Protein AF-A0A9J6G3N6-F1 (afdb_monomer)

Structure (mmCIF, N/CA/C/O backbone):
data_AF-A0A9J6G3N6-F1
#
_entry.id   AF-A0A9J6G3N6-F1
#
loop_
_atom_site.group_PDB
_atom_site.id
_atom_site.type_symbol
_atom_site.label_atom_id
_atom_site.label_alt_id
_atom_site.label_comp_id
_atom_site.label_asym_id
_atom_site.label_entity_id
_atom_site.label_seq_id
_atom_site.pdbx_PDB_ins_code
_atom_site.Cartn_x
_atom_site.Cartn_y
_atom_site.Cartn_z
_atom_site.occupancy
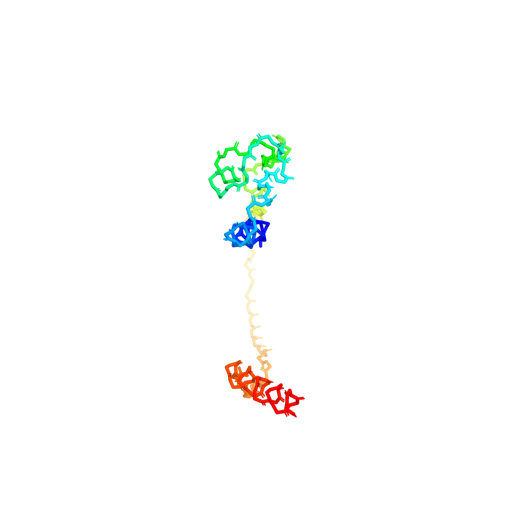_atom_site.B_iso_or_equiv
_atom_site.auth_seq_id
_atom_site.auth_comp_id
_atom_site.auth_asym_id
_atom_site.auth_atom_id
_atom_site.pdbx_PDB_model_num
ATOM 1 N N . MET A 1 1 ? 4.467 -5.780 12.190 1.00 58.69 1 MET A N 1
ATOM 2 C CA . MET A 1 1 ? 3.114 -5.232 11.913 1.00 58.69 1 MET A CA 1
ATOM 3 C C . MET A 1 1 ? 2.686 -5.534 10.470 1.00 58.69 1 MET A C 1
ATOM 5 O O . MET A 1 1 ? 3.556 -5.657 9.616 1.00 58.69 1 MET A O 1
ATOM 9 N N . LEU A 1 2 ? 1.381 -5.619 10.158 1.00 69.12 2 LEU A N 1
ATOM 10 C CA . LEU A 1 2 ? 0.879 -5.825 8.777 1.00 69.12 2 LEU A CA 1
ATOM 11 C C . LEU A 1 2 ? 1.327 -4.715 7.806 1.00 69.12 2 LEU A C 1
ATOM 13 O O . LEU A 1 2 ? 1.634 -4.996 6.647 1.00 69.12 2 LEU A O 1
ATOM 17 N N . PHE A 1 3 ? 1.427 -3.471 8.290 1.00 68.88 3 PHE A N 1
ATOM 18 C CA . PHE A 1 3 ? 1.867 -2.337 7.472 1.00 68.88 3 PHE A CA 1
ATOM 19 C C . PHE A 1 3 ? 3.330 -2.478 7.013 1.00 68.88 3 PHE A C 1
ATOM 21 O O . PHE A 1 3 ? 3.641 -2.195 5.861 1.00 68.88 3 PHE A O 1
ATOM 28 N N . GLU A 1 4 ? 4.226 -2.965 7.879 1.00 73.75 4 GLU A N 1
ATOM 29 C CA . GLU A 1 4 ? 5.655 -3.126 7.565 1.00 73.75 4 GLU A CA 1
ATOM 30 C C . GLU A 1 4 ? 5.870 -4.207 6.510 1.00 73.75 4 GLU A C 1
ATOM 32 O O . GLU A 1 4 ? 6.647 -4.017 5.573 1.00 73.75 4 GLU A O 1
ATOM 37 N N . ALA A 1 5 ? 5.147 -5.324 6.642 1.00 78.56 5 ALA A N 1
ATOM 38 C CA . ALA A 1 5 ? 5.188 -6.414 5.677 1.00 78.56 5 ALA A CA 1
ATOM 39 C C . ALA A 1 5 ? 4.703 -5.938 4.298 1.00 78.56 5 ALA A C 1
ATOM 41 O O . ALA A 1 5 ? 5.378 -6.170 3.296 1.00 78.56 5 ALA A O 1
ATOM 42 N N . ARG A 1 6 ? 3.588 -5.195 4.248 1.00 75.56 6 ARG A N 1
ATOM 43 C CA . ARG A 1 6 ? 3.043 -4.641 2.998 1.00 75.56 6 ARG A CA 1
ATOM 44 C C . ARG A 1 6 ? 3.952 -3.588 2.371 1.00 75.56 6 ARG A C 1
ATOM 46 O O . ARG A 1 6 ? 4.264 -3.686 1.189 1.00 75.56 6 ARG A O 1
ATOM 53 N N . ALA A 1 7 ? 4.475 -2.650 3.157 1.00 79.25 7 ALA A N 1
ATOM 54 C CA . ALA A 1 7 ? 5.431 -1.655 2.671 1.00 79.25 7 ALA A CA 1
ATOM 55 C C . ALA A 1 7 ? 6.749 -2.292 2.187 1.00 79.25 7 ALA A C 1
ATOM 57 O O . ALA A 1 7 ? 7.409 -1.774 1.283 1.00 79.25 7 ALA A O 1
ATOM 58 N N . GLY A 1 8 ? 7.163 -3.413 2.784 1.00 83.06 8 GLY A N 1
ATOM 59 C CA . GLY A 1 8 ? 8.290 -4.216 2.311 1.00 83.06 8 GLY A CA 1
ATOM 60 C C . GLY A 1 8 ? 8.027 -4.845 0.940 1.00 83.06 8 GLY A C 1
ATOM 61 O O . GLY A 1 8 ? 8.846 -4.694 0.033 1.00 83.06 8 GLY A O 1
ATOM 62 N N . VAL A 1 9 ? 6.871 -5.494 0.771 1.00 84.06 9 VAL A N 1
ATOM 63 C CA . VAL A 1 9 ? 6.450 -6.110 -0.502 1.00 84.06 9 VAL A CA 1
ATOM 64 C C . VAL A 1 9 ? 6.315 -5.065 -1.607 1.00 84.06 9 VAL A C 1
ATOM 66 O O . VAL A 1 9 ? 6.840 -5.271 -2.702 1.00 84.06 9 VAL A O 1
ATOM 69 N N . LEU A 1 10 ? 5.696 -3.921 -1.306 1.00 83.25 10 LEU A N 1
ATOM 70 C CA . LEU A 1 10 ? 5.549 -2.808 -2.239 1.00 83.25 10 LEU A CA 1
ATOM 71 C C . LEU A 1 10 ? 6.909 -2.314 -2.747 1.00 83.25 10 LEU A C 1
ATOM 73 O O . LEU A 1 10 ? 7.120 -2.200 -3.951 1.00 83.25 10 LEU A O 1
ATOM 77 N N . ARG A 1 11 ? 7.867 -2.078 -1.839 1.00 84.25 11 ARG A N 1
ATOM 78 C CA . ARG A 1 11 ? 9.225 -1.648 -2.211 1.00 84.25 11 ARG A CA 1
ATOM 79 C C . ARG A 1 11 ? 9.930 -2.667 -3.101 1.00 84.25 11 ARG A C 1
ATOM 81 O O . ARG A 1 11 ? 10.624 -2.272 -4.032 1.00 84.25 11 ARG A O 1
ATOM 88 N N . ALA A 1 12 ? 9.751 -3.960 -2.837 1.00 84.75 12 ALA A N 1
ATOM 89 C CA . ALA A 1 12 ? 10.332 -5.012 -3.665 1.00 84.75 12 ALA A CA 1
ATOM 90 C C . ALA A 1 12 ? 9.720 -5.048 -5.078 1.00 84.75 12 ALA A C 1
ATOM 92 O O . ALA A 1 12 ? 10.459 -5.217 -6.045 1.00 84.75 12 ALA A O 1
ATOM 93 N N . ARG A 1 13 ? 8.401 -4.852 -5.201 1.00 82.88 13 ARG A N 1
ATOM 94 C CA . ARG A 1 13 ? 7.698 -4.739 -6.492 1.00 82.88 13 ARG A CA 1
ATOM 95 C C . ARG A 1 13 ? 8.114 -3.486 -7.262 1.00 82.88 13 ARG A C 1
ATOM 97 O O . ARG A 1 13 ? 8.508 -3.580 -8.413 1.00 82.88 13 ARG A O 1
ATOM 104 N N . MET A 1 14 ? 8.154 -2.325 -6.605 1.00 82.12 14 MET A N 1
ATOM 105 C CA . MET A 1 14 ? 8.647 -1.082 -7.218 1.00 82.12 14 MET A CA 1
ATOM 106 C C . MET A 1 14 ? 10.096 -1.207 -7.692 1.00 82.12 14 MET A C 1
ATOM 108 O O . MET A 1 14 ? 10.447 -0.704 -8.757 1.00 82.12 14 MET A O 1
ATOM 112 N N . TRP A 1 15 ? 10.944 -1.889 -6.914 1.00 83.94 15 TRP A N 1
ATOM 113 C CA . TRP A 1 15 ? 12.300 -2.196 -7.346 1.00 83.94 15 TRP A CA 1
ATOM 114 C C . TRP A 1 15 ? 12.285 -3.078 -8.592 1.00 83.94 15 TRP A C 1
ATOM 116 O O . TRP A 1 15 ? 12.922 -2.710 -9.566 1.00 83.94 15 TRP A O 1
ATOM 126 N N . ARG A 1 16 ? 11.541 -4.192 -8.606 1.00 81.62 16 ARG A N 1
ATOM 127 C CA . ARG A 1 16 ? 11.452 -5.080 -9.778 1.00 81.62 16 ARG A CA 1
ATOM 128 C C . ARG A 1 16 ? 10.957 -4.367 -11.031 1.00 81.62 16 ARG A C 1
ATOM 130 O O . ARG A 1 16 ? 11.604 -4.508 -12.063 1.00 81.62 16 ARG A O 1
ATOM 137 N N . ARG A 1 17 ? 9.927 -3.527 -10.916 1.00 81.75 17 ARG A N 1
ATOM 138 C CA . ARG A 1 17 ? 9.386 -2.736 -12.030 1.00 81.75 17 ARG A CA 1
ATOM 139 C C . ARG A 1 17 ? 10.447 -1.915 -12.766 1.00 81.75 17 ARG A C 1
ATOM 141 O O . ARG A 1 17 ? 10.379 -1.772 -13.973 1.00 81.75 17 ARG A O 1
ATOM 148 N N . LYS A 1 18 ? 11.478 -1.423 -12.069 1.00 80.38 18 LYS A N 1
ATOM 149 C CA . LYS A 1 18 ? 12.580 -0.672 -12.699 1.00 80.38 18 LYS A CA 1
ATOM 150 C C . LYS A 1 18 ? 13.409 -1.506 -13.695 1.00 80.38 18 LYS A C 1
ATOM 152 O O . LYS A 1 18 ? 14.083 -0.927 -14.543 1.00 80.38 18 LYS A O 1
ATOM 157 N N . TRP A 1 19 ? 13.416 -2.832 -13.564 1.00 83.25 19 TRP A N 1
ATOM 158 C CA . TRP A 1 19 ? 14.120 -3.748 -14.474 1.00 83.25 19 TRP A CA 1
ATOM 159 C C . TRP A 1 19 ? 13.181 -4.590 -15.337 1.00 83.25 19 TRP A C 1
ATOM 161 O O . TRP A 1 19 ? 13.651 -5.200 -16.294 1.00 83.25 19 TRP A O 1
ATOM 171 N N . ASP A 1 20 ? 11.894 -4.627 -15.005 1.00 81.06 20 ASP A N 1
ATOM 172 C CA . ASP A 1 20 ? 10.869 -5.383 -15.712 1.00 81.06 20 ASP A CA 1
ATOM 173 C C . ASP A 1 20 ? 9.576 -4.555 -15.775 1.00 81.06 20 ASP A C 1
ATOM 175 O O . ASP A 1 20 ? 8.753 -4.577 -14.857 1.00 81.06 20 ASP A O 1
ATOM 179 N N . ASP A 1 21 ? 9.420 -3.788 -16.859 1.00 69.62 21 ASP A N 1
ATOM 180 C CA . ASP A 1 21 ? 8.280 -2.883 -17.082 1.00 69.62 21 ASP A CA 1
ATOM 181 C C . ASP A 1 21 ? 6.933 -3.625 -17.219 1.00 69.62 21 ASP A C 1
ATOM 183 O O . ASP A 1 21 ? 5.882 -2.986 -17.260 1.00 69.62 21 ASP A O 1
ATOM 187 N N . ALA A 1 22 ? 6.942 -4.963 -17.281 1.00 70.25 22 ALA A N 1
ATOM 188 C CA . ALA A 1 22 ? 5.739 -5.784 -17.389 1.00 70.25 22 ALA A CA 1
ATOM 189 C C . ALA A 1 22 ? 5.039 -6.056 -16.040 1.00 70.25 22 ALA A C 1
ATOM 191 O O . ALA A 1 22 ? 3.918 -6.567 -16.044 1.00 70.25 22 ALA A O 1
ATOM 192 N N . GLU A 1 23 ? 5.649 -5.736 -14.886 1.00 70.62 23 GLU A N 1
ATOM 193 C CA . GLU A 1 23 ? 4.962 -5.861 -13.588 1.00 70.62 23 GLU A CA 1
ATOM 194 C C . GLU A 1 23 ? 3.925 -4.732 -13.424 1.00 70.62 23 GLU A C 1
ATOM 196 O O . GLU A 1 23 ? 4.241 -3.606 -13.030 1.00 70.62 23 GLU A O 1
ATOM 201 N N . GLU A 1 24 ? 2.657 -5.053 -13.688 1.00 70.75 24 GLU A N 1
ATOM 202 C CA . GLU A 1 24 ? 1.523 -4.212 -13.314 1.00 70.75 24 GLU A CA 1
ATOM 203 C C . GLU A 1 24 ? 1.355 -4.249 -11.785 1.00 70.75 24 GLU A C 1
ATOM 205 O O . GLU A 1 24 ? 1.054 -5.282 -11.181 1.00 70.75 24 GLU A O 1
ATOM 210 N N . VAL A 1 25 ? 1.609 -3.118 -11.125 1.00 81.38 25 VAL A N 1
ATOM 211 C CA . VAL A 1 25 ? 1.595 -3.021 -9.660 1.00 81.38 25 VAL A CA 1
ATOM 212 C C . VAL A 1 25 ? 0.192 -2.629 -9.208 1.00 81.38 25 VAL A C 1
ATOM 214 O O . VAL A 1 25 ? -0.015 -1.529 -8.720 1.00 81.38 25 VAL A O 1
ATOM 217 N N . MET A 1 26 ? -0.795 -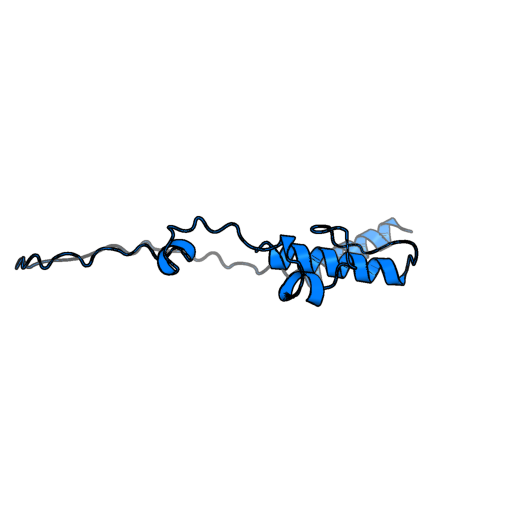3.502 -9.400 1.00 88.88 26 MET A N 1
ATOM 218 C CA . MET A 1 26 ? -2.153 -3.275 -8.887 1.00 88.88 26 MET A CA 1
ATOM 219 C C . MET A 1 26 ? -2.235 -3.573 -7.394 1.00 88.88 26 MET A C 1
ATOM 221 O O . MET A 1 26 ? -1.573 -4.487 -6.896 1.00 88.88 26 MET A O 1
ATOM 225 N N . CYS A 1 27 ? -3.073 -2.821 -6.681 1.00 88.44 27 CYS A N 1
ATOM 226 C CA . CYS A 1 27 ? -3.296 -3.017 -5.259 1.00 88.44 27 CYS A CA 1
ATOM 227 C C . CYS A 1 27 ? -3.792 -4.430 -4.969 1.00 88.44 27 CYS A C 1
ATOM 229 O O . CYS A 1 27 ? -4.893 -4.802 -5.355 1.00 88.44 27 CYS A O 1
ATOM 231 N N . ALA A 1 28 ? -3.019 -5.201 -4.204 1.00 84.31 28 ALA A N 1
ATOM 232 C CA . ALA A 1 28 ? -3.399 -6.557 -3.812 1.00 84.31 28 ALA A CA 1
ATOM 233 C C . ALA A 1 28 ? -4.658 -6.637 -2.920 1.00 84.31 28 ALA A C 1
ATOM 235 O O . ALA A 1 28 ? -5.106 -7.739 -2.610 1.00 84.31 28 ALA A O 1
ATOM 236 N N . VAL A 1 29 ? -5.185 -5.500 -2.449 1.00 87.38 29 VAL A N 1
ATOM 237 C CA . VAL A 1 29 ? -6.373 -5.436 -1.584 1.00 87.38 29 VAL A CA 1
ATOM 238 C C . VAL A 1 29 ? -7.627 -5.115 -2.386 1.00 87.38 29 VAL A C 1
ATOM 240 O O . VAL A 1 29 ? -8.573 -5.892 -2.339 1.00 87.38 29 VAL A O 1
ATOM 243 N N . CYS A 1 30 ? -7.645 -3.987 -3.103 1.00 89.75 30 CYS A N 1
ATOM 244 C CA . CYS A 1 30 ? -8.816 -3.584 -3.883 1.00 89.75 30 CYS A CA 1
ATOM 245 C C . CYS A 1 30 ? -8.756 -4.039 -5.344 1.00 89.75 30 CYS A C 1
ATOM 247 O O . CYS A 1 30 ? -9.798 -4.261 -5.939 1.00 89.75 30 CYS A O 1
ATOM 249 N N . GLY A 1 31 ? -7.565 -4.188 -5.932 1.00 89.56 31 GLY A N 1
ATOM 250 C CA . GLY A 1 31 ? -7.392 -4.531 -7.347 1.00 89.56 31 GLY A CA 1
ATOM 251 C C . GLY A 1 31 ? -7.789 -3.430 -8.336 1.00 89.56 31 GLY A C 1
ATOM 252 O O . GLY A 1 31 ? -7.728 -3.666 -9.537 1.00 89.56 31 GLY A O 1
ATOM 253 N N . GLU A 1 32 ? -8.184 -2.249 -7.858 1.00 87.88 32 GLU A N 1
ATOM 254 C CA . GLU A 1 32 ? -8.760 -1.180 -8.688 1.00 87.88 32 GLU A CA 1
ATOM 255 C C . GLU A 1 32 ? -7.781 -0.040 -8.988 1.00 87.88 32 GLU A C 1
ATOM 257 O O . GLU A 1 32 ? -7.851 0.574 -10.049 1.00 87.88 32 GLU A O 1
ATOM 262 N N . GLU A 1 33 ? -6.842 0.226 -8.078 1.00 89.12 33 GLU A N 1
ATOM 263 C CA . GLU A 1 33 ? -5.820 1.263 -8.235 1.00 89.12 33 GLU A CA 1
ATOM 264 C C . GLU A 1 33 ? -4.411 0.669 -8.166 1.00 89.12 33 GLU A C 1
ATOM 266 O O . GLU A 1 33 ? -4.198 -0.431 -7.646 1.00 89.12 33 GLU A O 1
ATOM 271 N N . GLU A 1 34 ? -3.430 1.428 -8.654 1.00 89.25 34 GLU A N 1
ATOM 272 C CA . GLU A 1 34 ? -2.018 1.102 -8.488 1.00 89.25 34 GLU A CA 1
ATOM 273 C C . GLU A 1 34 ? -1.656 1.012 -6.995 1.00 89.25 34 GLU A C 1
ATOM 275 O O . GLU A 1 34 ? -1.953 1.899 -6.187 1.00 89.25 34 GLU A O 1
ATOM 280 N N . GLU A 1 35 ? -0.969 -0.064 -6.616 1.00 86.12 35 GLU A N 1
ATOM 281 C CA . GLU A 1 35 ? -0.447 -0.243 -5.274 1.00 86.12 35 GLU A CA 1
ATOM 282 C C . GLU A 1 35 ? 0.677 0.770 -5.038 1.00 86.12 35 GLU A C 1
ATOM 284 O O . GLU A 1 35 ? 1.818 0.615 -5.474 1.00 86.12 35 GLU A O 1
ATOM 289 N N . THR A 1 36 ? 0.351 1.821 -4.297 1.00 85.88 36 THR A N 1
ATOM 290 C CA . THR A 1 36 ? 1.309 2.804 -3.796 1.00 85.88 36 THR A CA 1
ATOM 291 C C . THR A 1 36 ? 1.211 2.892 -2.279 1.00 85.88 36 THR A C 1
ATOM 293 O O . THR A 1 36 ? 0.212 2.495 -1.676 1.00 85.88 36 THR A O 1
ATOM 296 N N . ALA A 1 37 ? 2.251 3.424 -1.631 1.00 81.94 37 ALA A N 1
ATOM 297 C CA . ALA A 1 37 ? 2.206 3.657 -0.188 1.00 81.94 37 ALA A CA 1
ATOM 298 C C . ALA A 1 37 ? 1.072 4.629 0.170 1.00 81.94 37 ALA A C 1
ATOM 300 O O . ALA A 1 37 ? 0.387 4.433 1.168 1.00 81.94 37 ALA A O 1
ATOM 301 N N . GLU A 1 38 ? 0.842 5.635 -0.676 1.00 85.31 38 GLU A N 1
ATOM 302 C CA . GLU A 1 38 ? -0.258 6.577 -0.514 1.00 85.31 38 GLU A CA 1
ATOM 303 C C . GLU A 1 38 ? -1.618 5.883 -0.629 1.00 85.31 38 GLU A C 1
ATOM 305 O O . GLU A 1 38 ? -2.460 6.061 0.249 1.00 85.31 38 GLU A O 1
ATOM 310 N N . HIS A 1 39 ? -1.813 5.041 -1.649 1.00 88.75 39 HIS A N 1
ATOM 311 C CA . HIS A 1 39 ? -3.042 4.268 -1.800 1.00 88.75 39 HIS A CA 1
ATOM 312 C C . HIS A 1 39 ? -3.286 3.373 -0.578 1.00 88.75 39 HIS A C 1
ATOM 314 O O . HIS A 1 39 ? -4.324 3.488 0.064 1.00 88.75 39 HIS A O 1
ATOM 320 N N . ILE A 1 40 ? -2.311 2.542 -0.191 1.00 85.38 40 ILE A N 1
ATOM 321 C CA . ILE A 1 40 ? -2.442 1.621 0.951 1.00 85.38 40 ILE A CA 1
ATOM 322 C C . ILE A 1 40 ? -2.775 2.368 2.249 1.00 85.38 40 ILE A C 1
ATOM 324 O O . ILE A 1 40 ? -3.589 1.887 3.032 1.00 85.38 40 ILE A O 1
ATOM 328 N N . VAL A 1 41 ? -2.112 3.497 2.515 1.00 81.81 41 VAL A N 1
ATOM 329 C CA . VAL A 1 41 ? -2.207 4.176 3.817 1.00 81.81 41 VAL A CA 1
ATOM 330 C C . VAL A 1 41 ? -3.400 5.124 3.890 1.00 81.81 41 VAL A C 1
ATOM 332 O O . VAL A 1 41 ? -4.011 5.229 4.949 1.00 81.81 41 VAL A O 1
ATOM 335 N N . LEU A 1 42 ? -3.717 5.829 2.801 1.00 84.12 42 LEU A N 1
ATOM 336 C CA . LEU A 1 42 ? -4.668 6.943 2.829 1.00 84.12 42 LEU A CA 1
ATOM 337 C C . LEU A 1 42 ? -5.953 6.696 2.041 1.00 84.12 42 LEU A C 1
ATOM 339 O O . LEU A 1 42 ? -6.948 7.350 2.339 1.00 84.12 42 LEU A O 1
ATOM 343 N N . ARG A 1 43 ? -5.944 5.824 1.025 1.00 86.31 43 ARG A N 1
ATOM 344 C CA . ARG A 1 43 ? -7.037 5.768 0.033 1.00 86.31 43 ARG A CA 1
ATOM 345 C C . ARG A 1 43 ? -7.718 4.407 -0.093 1.00 86.31 43 ARG A C 1
ATOM 347 O O . ARG A 1 43 ? -8.848 4.342 -0.551 1.00 86.31 43 ARG A O 1
ATOM 354 N N . CYS A 1 44 ? -7.062 3.320 0.300 1.00 89.19 44 CYS A N 1
ATOM 355 C CA . CYS A 1 44 ? -7.595 1.975 0.133 1.00 89.19 44 CYS A CA 1
ATOM 356 C C . CYS A 1 44 ? -8.747 1.721 1.118 1.00 89.19 44 CYS A C 1
ATOM 358 O O . CYS A 1 44 ? -8.530 1.373 2.277 1.00 89.19 44 CYS A O 1
ATOM 360 N N . GLU A 1 45 ? -9.986 1.855 0.649 1.00 86.38 45 GLU A N 1
ATOM 361 C CA . GLU A 1 45 ? -11.193 1.663 1.470 1.00 86.38 45 GLU A CA 1
ATOM 362 C C . GLU A 1 45 ? -11.373 0.206 1.930 1.00 86.38 45 GLU A C 1
ATOM 364 O O . GLU A 1 45 ? -11.933 -0.069 2.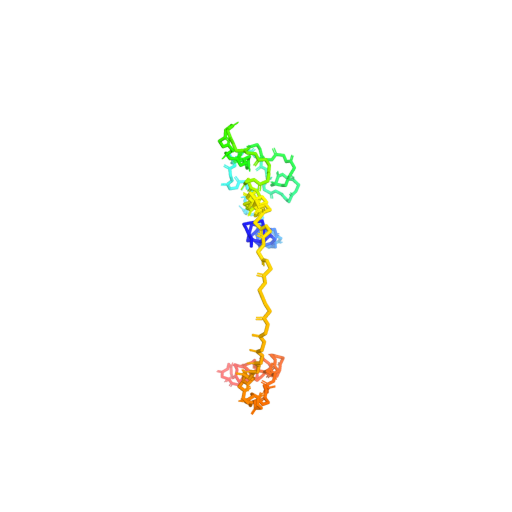986 1.00 86.38 45 GLU A O 1
ATOM 369 N N . GLN A 1 46 ? -10.814 -0.752 1.188 1.00 86.56 46 GLN A N 1
ATOM 370 C CA . GLN A 1 46 ? -10.831 -2.175 1.551 1.00 86.56 46 GLN A CA 1
ATOM 371 C C . GLN A 1 46 ? -9.891 -2.512 2.724 1.00 86.56 46 GLN A C 1
ATOM 373 O O . GLN A 1 46 ? -9.861 -3.642 3.211 1.00 86.56 46 GLN A O 1
ATOM 378 N N . LEU A 1 47 ? -9.091 -1.542 3.174 1.00 82.06 47 LEU A N 1
ATOM 379 C CA . LEU A 1 47 ? -8.185 -1.666 4.311 1.00 82.06 47 LEU A CA 1
ATOM 380 C C . LEU A 1 47 ? -8.810 -1.198 5.632 1.00 82.06 47 LEU A C 1
ATOM 382 O O . LEU A 1 47 ? -8.136 -1.236 6.664 1.00 82.06 47 LEU A O 1
ATOM 386 N N . THR A 1 48 ? -10.083 -0.790 5.625 1.00 73.06 48 THR A N 1
ATOM 387 C CA . THR A 1 48 ? -10.782 -0.373 6.837 1.00 73.06 48 THR A CA 1
ATOM 388 C C . THR A 1 48 ? -10.897 -1.542 7.823 1.00 73.06 48 THR A C 1
ATOM 390 O O . THR A 1 48 ? -11.489 -2.575 7.498 1.00 73.06 48 THR A O 1
ATOM 393 N N . PRO A 1 49 ? -10.347 -1.415 9.043 1.00 69.31 49 PRO A N 1
ATOM 394 C CA . PRO A 1 49 ? -10.537 -2.421 10.078 1.00 69.31 49 PRO A CA 1
ATOM 395 C C . PRO A 1 49 ? -12.031 -2.596 10.383 1.00 69.31 49 PRO A C 1
ATOM 397 O O . PRO A 1 49 ? -12.737 -1.634 10.685 1.00 69.31 49 PRO A O 1
ATOM 400 N N . HIS A 1 50 ? -12.513 -3.840 10.319 1.00 67.00 50 HIS A N 1
ATOM 401 C CA . HIS A 1 50 ? -13.865 -4.186 10.746 1.00 67.00 50 HIS A CA 1
ATOM 402 C C . HIS A 1 50 ? -13.951 -4.050 12.271 1.00 67.00 50 HIS A C 1
ATOM 404 O O . HIS A 1 50 ? -13.642 -4.983 13.017 1.00 67.00 50 HIS A O 1
ATOM 410 N N . HIS A 1 51 ? -14.353 -2.875 12.744 1.00 63.16 51 HIS A N 1
ATOM 411 C CA . HIS A 1 51 ? -14.620 -2.648 14.156 1.00 63.16 51 HIS A CA 1
ATOM 412 C C . HIS A 1 51 ? -16.051 -3.083 14.475 1.00 63.16 51 HIS A C 1
ATOM 414 O O . HIS A 1 51 ? -16.992 -2.526 13.903 1.00 63.16 51 HIS A O 1
ATOM 420 N N . PRO A 1 52 ? -16.261 -4.058 15.377 1.00 71.25 52 PRO A N 1
ATOM 421 C CA . PRO A 1 52 ? -17.595 -4.292 15.896 1.00 71.25 52 PRO A CA 1
ATOM 422 C C . PRO A 1 52 ? -18.030 -3.028 16.650 1.00 71.25 52 PRO A C 1
ATOM 424 O O . PRO A 1 52 ? -17.307 -2.494 17.491 1.00 71.25 52 PRO A O 1
ATOM 427 N N . SER A 1 53 ? -19.205 -2.508 16.298 1.00 69.06 53 SER A N 1
ATOM 428 C CA . SER A 1 53 ? -19.709 -1.186 16.703 1.00 69.06 53 SER A CA 1
ATOM 429 C C . SER A 1 53 ? -19.908 -1.001 18.214 1.00 69.06 53 SER A C 1
ATOM 431 O O . SER A 1 53 ? -20.241 0.091 18.661 1.00 69.06 53 SER A O 1
ATOM 433 N N . ASN A 1 54 ? -19.718 -2.055 19.004 1.00 80.19 54 ASN A N 1
ATOM 434 C CA . ASN A 1 54 ? -19.837 -2.066 20.458 1.00 80.19 54 ASN A CA 1
ATOM 435 C C . ASN A 1 54 ? -18.489 -2.006 21.198 1.00 80.19 54 ASN A C 1
ATOM 437 O O . ASN A 1 54 ? -18.496 -2.061 22.423 1.00 80.19 54 ASN A O 1
ATOM 441 N N . THR A 1 55 ? -17.350 -1.933 20.502 1.00 76.69 55 THR A N 1
ATOM 442 C CA . THR A 1 55 ? -16.030 -1.854 21.150 1.00 76.69 55 THR A CA 1
ATOM 443 C C . THR A 1 55 ? -15.628 -0.403 21.387 1.00 76.69 55 THR A C 1
ATOM 445 O O . THR A 1 55 ? -15.583 0.407 20.461 1.00 76.69 55 THR A O 1
ATOM 448 N N . THR A 1 56 ? -15.316 -0.065 22.636 1.00 79.44 56 THR A N 1
ATOM 449 C CA . THR A 1 56 ? -14.755 1.245 22.977 1.00 79.44 56 THR A CA 1
ATOM 450 C C . THR A 1 56 ? -13.338 1.385 22.408 1.00 79.44 56 THR A C 1
ATOM 452 O O . THR A 1 56 ? -12.620 0.402 22.241 1.00 79.44 56 THR A O 1
ATOM 455 N N . MET A 1 57 ? -12.886 2.612 22.127 1.00 76.06 57 MET A N 1
ATOM 456 C CA . MET A 1 57 ? -11.524 2.852 21.611 1.00 76.06 57 MET A CA 1
ATOM 457 C C . MET A 1 57 ? -10.439 2.245 22.522 1.00 76.06 57 MET A C 1
ATOM 459 O O . MET A 1 57 ? -9.444 1.718 22.034 1.00 76.06 57 MET A O 1
ATOM 463 N N . ALA A 1 58 ? -10.643 2.282 23.842 1.00 78.94 58 ALA A N 1
ATOM 464 C CA . ALA A 1 58 ? -9.731 1.688 24.815 1.00 78.94 58 ALA A CA 1
ATOM 465 C C . ALA A 1 58 ? -9.615 0.166 24.627 1.00 78.94 58 ALA A C 1
ATOM 467 O O . ALA A 1 58 ? -8.511 -0.353 24.485 1.00 78.94 58 ALA A O 1
ATOM 468 N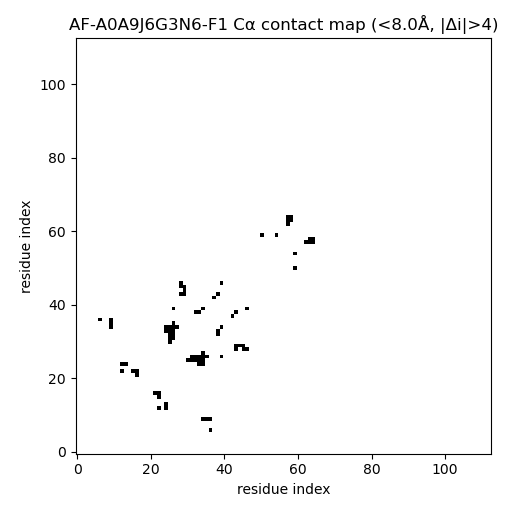 N . GLU A 1 59 ? -10.746 -0.532 24.527 1.00 77.50 59 GLU A N 1
ATOM 469 C CA . GLU A 1 59 ? -10.787 -1.978 24.289 1.00 77.50 59 GLU A CA 1
ATOM 470 C C . GLU A 1 59 ? -10.197 -2.355 22.925 1.00 77.50 59 GLU A C 1
ATOM 472 O O . GLU A 1 59 ? -9.444 -3.323 22.831 1.00 77.50 59 GLU A O 1
ATOM 477 N N . ALA A 1 60 ? -10.468 -1.564 21.881 1.00 74.56 60 ALA A N 1
ATOM 478 C CA . ALA A 1 60 ? -9.923 -1.783 20.539 1.00 74.56 60 ALA A CA 1
ATOM 479 C C . ALA A 1 60 ? -8.388 -1.680 20.504 1.00 74.56 60 ALA A C 1
ATOM 481 O O . ALA A 1 60 ? -7.734 -2.368 19.721 1.00 74.56 60 ALA A O 1
ATOM 482 N N . LEU A 1 61 ? -7.814 -0.839 21.368 1.00 80.50 61 LEU A N 1
ATOM 483 C CA . LEU A 1 61 ? -6.371 -0.674 21.543 1.00 80.50 61 LEU A CA 1
ATOM 484 C C . LEU A 1 61 ? -5.773 -1.649 22.575 1.00 80.50 61 LEU A C 1
ATOM 486 O O . LEU A 1 61 ? -4.567 -1.618 22.812 1.00 80.50 61 LEU A O 1
ATOM 490 N N . GLY A 1 62 ? -6.587 -2.519 23.184 1.00 77.19 62 GLY A N 1
ATOM 491 C CA . GLY A 1 62 ? -6.144 -3.477 24.199 1.00 77.19 62 GLY A CA 1
ATOM 492 C C . GLY A 1 62 ? -5.929 -2.871 25.588 1.00 77.19 62 GLY A C 1
ATOM 493 O O . GLY A 1 62 ? -5.379 -3.536 26.467 1.00 77.19 62 GLY A O 1
ATOM 494 N N . PHE A 1 63 ? -6.377 -1.635 25.822 1.00 81.44 63 PHE A N 1
ATOM 495 C CA . PHE A 1 63 ? -6.494 -1.090 27.168 1.00 81.44 63 PHE A CA 1
ATOM 496 C C . PHE A 1 63 ? -7.696 -1.750 27.831 1.00 81.44 63 PHE A C 1
ATOM 498 O O . PHE A 1 63 ? -8.834 -1.295 27.717 1.00 81.44 63 PHE A O 1
ATOM 505 N N . VAL A 1 64 ? -7.435 -2.863 28.512 1.00 72.44 64 VAL A N 1
ATOM 506 C CA . VAL A 1 64 ? -8.403 -3.445 29.432 1.00 72.44 64 VAL A CA 1
ATOM 507 C C . VAL A 1 64 ? -8.679 -2.367 30.472 1.00 72.44 64 VAL A C 1
ATOM 509 O O . VAL A 1 64 ? -7.765 -1.956 31.191 1.00 72.44 64 VAL A O 1
ATOM 512 N N . ALA A 1 65 ? -9.914 -1.870 30.525 1.00 58.91 65 ALA A N 1
ATOM 513 C CA . ALA A 1 65 ? -10.365 -1.084 31.656 1.00 58.91 65 ALA A CA 1
ATOM 514 C C . ALA A 1 65 ? -10.296 -2.015 32.867 1.00 58.91 65 ALA A C 1
ATOM 516 O O . ALA A 1 65 ? -11.222 -2.775 33.137 1.00 58.91 65 ALA A O 1
ATOM 517 N N . HIS A 1 66 ? -9.157 -2.026 33.557 1.00 53.78 66 HIS A N 1
ATOM 518 C CA . HIS A 1 66 ? -9.111 -2.597 34.882 1.00 53.78 66 HIS A CA 1
ATOM 519 C C . HIS A 1 66 ? -10.085 -1.734 35.688 1.00 53.78 66 HIS A C 1
ATOM 521 O O . HIS A 1 66 ? -9.860 -0.520 35.775 1.00 53.78 66 HIS A O 1
ATOM 527 N N . PRO A 1 67 ? -11.195 -2.285 36.214 1.00 61.09 67 PRO A N 1
ATOM 528 C CA . PRO A 1 67 ? -11.976 -1.526 37.170 1.00 61.09 67 PRO A CA 1
ATOM 529 C C . PRO A 1 67 ? -11.000 -1.086 38.270 1.00 61.09 67 PRO A C 1
ATOM 531 O O . PRO A 1 67 ? -10.117 -1.883 38.633 1.00 61.09 67 PRO A O 1
ATOM 534 N N . PRO A 1 68 ? -11.078 0.172 38.746 1.00 54.22 68 PRO A N 1
ATOM 535 C CA . PRO A 1 68 ? -10.247 0.590 39.864 1.00 54.22 68 PRO A CA 1
ATOM 536 C C . PRO A 1 68 ? -10.436 -0.455 40.968 1.00 54.22 68 PRO A C 1
ATOM 538 O O . PRO A 1 68 ? -11.585 -0.851 41.206 1.00 54.22 68 PRO A O 1
ATOM 541 N N . PRO A 1 69 ? -9.358 -0.984 41.579 1.00 49.66 69 PRO A N 1
ATOM 542 C CA . PRO A 1 69 ? -9.527 -1.831 42.744 1.00 49.66 69 PRO A CA 1
ATOM 543 C C . PRO A 1 69 ? -10.332 -1.000 43.736 1.00 49.66 69 PRO A C 1
ATOM 545 O O . PRO A 1 69 ? -9.884 0.064 44.156 1.00 49.66 69 PRO A O 1
ATOM 548 N N . GLY A 1 70 ? -11.569 -1.430 43.991 1.00 49.91 70 GLY A N 1
ATOM 549 C CA . GLY A 1 70 ? -12.430 -0.780 44.962 1.00 49.91 70 GLY A CA 1
ATOM 550 C C . GLY A 1 70 ? -11.651 -0.640 46.257 1.00 49.91 70 GLY A C 1
ATOM 551 O O . GLY A 1 70 ? -10.939 -1.567 46.642 1.00 49.91 70 GLY A O 1
ATOM 552 N N . ASP A 1 71 ? -11.762 0.535 46.866 1.00 46.84 71 ASP A N 1
ATOM 553 C CA . ASP A 1 71 ? -11.124 0.914 48.117 1.00 46.84 71 ASP A CA 1
ATOM 554 C C . ASP A 1 71 ? -11.448 -0.099 49.227 1.00 46.84 71 ASP A C 1
ATOM 556 O O . ASP A 1 71 ? -12.342 0.095 50.049 1.00 46.84 71 ASP A O 1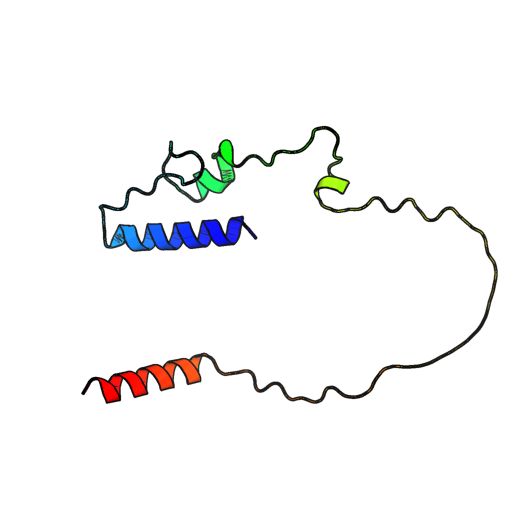
ATOM 560 N N . THR A 1 72 ? -10.714 -1.205 49.287 1.00 50.00 72 THR A N 1
ATOM 561 C CA . THR A 1 72 ? -10.621 -2.007 50.496 1.00 50.00 72 THR A CA 1
ATOM 562 C C . THR A 1 72 ? -9.521 -1.386 51.331 1.00 50.00 72 THR A C 1
ATOM 564 O O . THR A 1 72 ? -8.348 -1.743 51.221 1.00 50.00 72 THR A O 1
ATOM 567 N N . LEU A 1 73 ? -9.926 -0.424 52.163 1.00 52.38 73 LEU A N 1
ATOM 568 C CA . LEU A 1 73 ? -9.235 -0.106 53.405 1.00 52.38 73 LEU A CA 1
ATOM 569 C C . LEU A 1 73 ? -8.918 -1.421 54.129 1.00 52.38 73 LEU A C 1
ATOM 571 O O . LEU A 1 73 ? -9.802 -2.072 54.681 1.00 52.38 73 LEU A O 1
ATOM 575 N N . GLY A 1 74 ? -7.649 -1.811 54.090 1.00 37.41 74 GLY A N 1
ATOM 576 C CA . GLY A 1 74 ? -7.120 -3.000 54.741 1.00 37.41 74 GLY A CA 1
ATOM 577 C C . GLY A 1 74 ? -5.742 -2.689 55.295 1.00 37.41 74 GLY A C 1
ATOM 578 O O . GLY A 1 74 ? -4.728 -2.939 54.656 1.00 37.41 74 GLY A O 1
ATOM 579 N N . THR A 1 75 ? -5.726 -2.082 56.476 1.00 41.91 75 THR A N 1
ATOM 580 C CA . THR A 1 75 ? -4.551 -1.929 57.332 1.00 41.91 75 THR A CA 1
ATOM 581 C C . THR A 1 75 ? -3.975 -3.311 57.659 1.00 41.91 75 THR A C 1
ATOM 583 O O . THR A 1 75 ? -4.694 -4.163 58.176 1.00 41.91 75 THR A O 1
ATOM 586 N N . GLY A 1 76 ? -2.689 -3.535 57.391 1.00 36.31 76 GLY A N 1
ATOM 587 C CA . GLY A 1 76 ? -1.998 -4.767 57.776 1.00 36.31 76 GLY A CA 1
ATOM 588 C C . GLY A 1 76 ? -0.535 -4.743 57.352 1.00 36.31 76 GLY A C 1
ATOM 589 O O . GLY A 1 76 ? -0.230 -4.753 56.168 1.00 36.31 76 GLY A O 1
ATOM 590 N N . ASP A 1 77 ? 0.339 -4.647 58.341 1.00 38.22 77 ASP A N 1
ATOM 591 C CA . ASP A 1 77 ? 1.770 -4.371 58.259 1.00 38.22 77 ASP A CA 1
ATOM 592 C C . ASP A 1 77 ? 2.621 -5.657 58.097 1.00 38.22 77 ASP A C 1
ATOM 594 O O . ASP A 1 77 ? 2.146 -6.768 58.334 1.00 38.22 77 ASP A O 1
ATOM 598 N N . THR A 1 78 ? 3.913 -5.450 57.818 1.00 40.25 78 THR A N 1
ATOM 599 C CA . THR A 1 78 ? 5.106 -6.287 58.092 1.00 40.25 78 THR A CA 1
ATOM 600 C C . THR A 1 78 ? 5.659 -7.338 57.096 1.00 40.25 78 THR A C 1
ATOM 602 O O . THR A 1 78 ? 5.101 -8.402 56.847 1.00 40.25 78 THR A O 1
ATOM 605 N N . THR A 1 79 ? 6.926 -7.057 56.735 1.00 39.97 79 THR A N 1
ATOM 606 C CA . THR A 1 79 ? 8.145 -7.911 56.717 1.00 39.97 79 THR A CA 1
ATOM 607 C C . THR A 1 79 ? 8.579 -8.737 55.491 1.00 39.97 79 THR A C 1
ATOM 609 O O . THR A 1 79 ? 8.018 -9.772 55.160 1.00 39.97 79 THR A O 1
ATOM 612 N N . ASP A 1 80 ? 9.719 -8.268 54.962 1.00 34.75 80 ASP A N 1
ATOM 613 C CA . ASP A 1 80 ? 10.982 -8.944 54.619 1.00 34.75 80 ASP A CA 1
ATOM 614 C C . ASP A 1 80 ? 11.134 -9.944 53.450 1.00 34.75 80 ASP A C 1
ATOM 616 O O . ASP A 1 80 ? 10.670 -11.076 53.459 1.00 34.75 80 ASP A O 1
ATOM 620 N N . ALA A 1 81 ? 12.022 -9.499 52.549 1.00 39.03 81 ALA A N 1
ATOM 621 C CA . ALA A 1 81 ? 13.248 -10.158 52.090 1.00 39.03 81 ALA A CA 1
ATOM 622 C C . ALA A 1 81 ? 13.220 -11.303 51.050 1.00 39.03 81 ALA A C 1
ATOM 624 O O . ALA A 1 81 ? 12.720 -12.398 51.262 1.00 39.03 81 ALA A O 1
ATOM 625 N N . SER A 1 82 ? 14.057 -11.061 50.029 1.00 39.28 82 SER A N 1
ATOM 626 C CA . SER A 1 82 ? 14.939 -12.020 49.344 1.00 39.28 82 SER A CA 1
ATOM 627 C C . SER A 1 82 ? 14.360 -12.870 48.206 1.00 39.28 82 SER A C 1
ATOM 629 O O . SER A 1 82 ? 13.686 -13.869 48.423 1.00 39.28 82 SER A O 1
ATOM 631 N N . ALA A 1 83 ? 14.758 -12.552 46.969 1.00 35.34 83 ALA A N 1
ATOM 632 C CA . ALA A 1 83 ? 15.856 -13.271 46.304 1.00 35.34 83 ALA A CA 1
ATOM 633 C C . ALA A 1 83 ? 16.030 -12.771 44.857 1.00 35.34 83 ALA A C 1
ATOM 635 O O . ALA A 1 83 ? 15.200 -13.026 43.988 1.00 35.34 83 ALA A O 1
ATOM 636 N N . ALA A 1 84 ? 17.142 -12.087 44.579 1.00 44.44 84 ALA A N 1
ATOM 637 C CA . ALA A 1 84 ? 17.638 -11.932 43.214 1.00 44.44 84 ALA A CA 1
ATOM 638 C C . ALA A 1 84 ? 18.399 -13.214 42.823 1.00 44.44 84 ALA A C 1
ATOM 640 O O . ALA A 1 84 ? 19.281 -13.626 43.583 1.00 44.44 84 ALA A O 1
ATOM 641 N N . PRO A 1 85 ? 18.118 -13.858 41.677 1.00 50.19 85 PRO A N 1
ATOM 642 C CA . PRO A 1 85 ? 18.970 -14.934 41.197 1.00 50.19 85 PRO A CA 1
ATOM 643 C C . PRO A 1 85 ? 20.291 -14.368 40.637 1.00 50.19 85 PRO A C 1
ATOM 645 O O . PRO A 1 85 ? 20.295 -13.318 39.986 1.00 50.19 85 PRO A O 1
ATOM 648 N N . PRO A 1 86 ? 21.422 -15.048 40.884 1.00 43.62 86 PRO A N 1
ATOM 649 C CA . PRO A 1 86 ? 22.734 -14.613 40.442 1.00 43.62 86 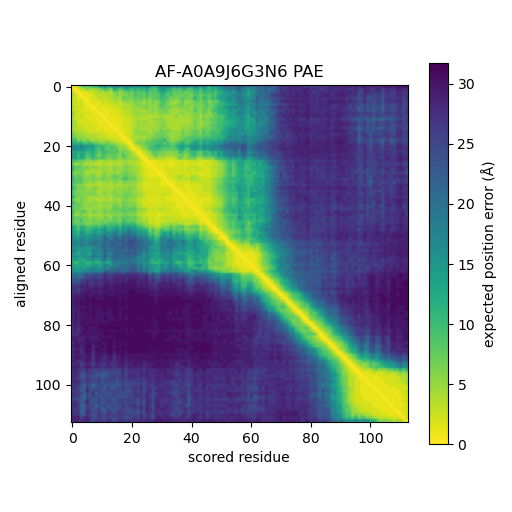PRO A CA 1
ATOM 650 C C . PRO A 1 86 ? 22.999 -15.024 38.989 1.00 43.62 86 PRO A C 1
ATOM 652 O O . PRO A 1 86 ? 22.620 -16.106 38.555 1.00 43.62 86 PRO A O 1
ATOM 655 N N . GLY A 1 87 ? 23.773 -14.192 38.292 1.00 42.47 87 GLY A N 1
ATOM 656 C CA . GLY A 1 87 ? 24.686 -14.650 37.247 1.00 42.47 87 GLY A CA 1
ATOM 657 C C . GLY A 1 87 ? 24.084 -14.880 35.862 1.00 42.47 87 GLY A C 1
ATOM 658 O O . GLY A 1 87 ? 23.731 -15.994 35.501 1.00 42.47 87 GLY A O 1
ATOM 659 N N . LEU A 1 88 ? 24.151 -13.849 35.022 1.00 40.84 88 LEU A N 1
ATOM 660 C CA . LEU A 1 88 ? 24.253 -14.008 33.571 1.00 40.84 88 LEU A CA 1
ATOM 661 C C . LEU A 1 88 ? 25.464 -13.203 33.101 1.00 40.84 88 LEU A C 1
ATOM 663 O O . LEU A 1 88 ? 25.360 -12.095 32.588 1.00 40.84 88 LEU A O 1
ATOM 667 N N . VAL A 1 89 ? 26.647 -13.770 33.343 1.00 51.75 89 VAL A N 1
ATOM 668 C CA . VAL A 1 89 ? 27.837 -13.433 32.562 1.00 51.75 89 V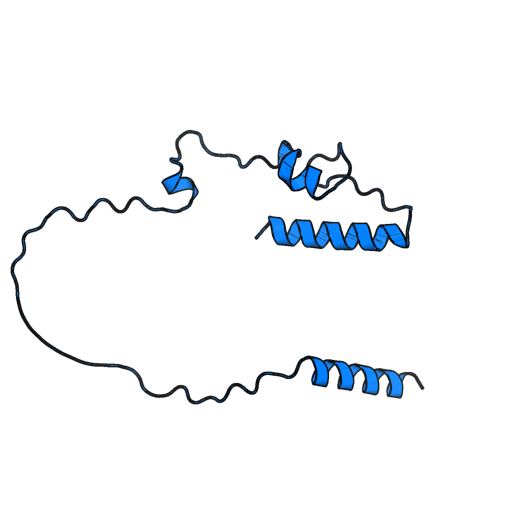AL A CA 1
ATOM 669 C C . VAL A 1 89 ? 27.961 -14.500 31.486 1.00 51.75 89 VAL A C 1
ATOM 671 O O . VAL A 1 89 ? 28.685 -15.480 31.627 1.00 51.75 89 VAL A O 1
ATOM 674 N N . THR A 1 90 ? 27.233 -14.307 30.398 1.00 46.12 90 THR A N 1
ATOM 675 C CA . THR A 1 90 ? 27.625 -14.831 29.094 1.00 46.12 90 THR A CA 1
ATOM 676 C C . THR A 1 90 ? 27.897 -13.604 28.255 1.00 46.12 90 THR A C 1
ATOM 678 O O . THR A 1 90 ? 26.982 -12.864 27.911 1.00 46.12 90 THR A O 1
ATOM 681 N N . GLY A 1 91 ? 29.180 -13.327 28.024 1.00 47.72 91 GLY A N 1
ATOM 682 C CA . GLY A 1 91 ? 29.586 -12.310 27.072 1.00 47.72 91 GLY A CA 1
ATOM 683 C C . GLY A 1 91 ? 29.021 -12.692 25.715 1.00 47.72 91 GLY A C 1
ATOM 684 O O . GLY A 1 91 ? 29.522 -13.615 25.073 1.00 47.72 91 GLY A O 1
ATOM 685 N N . ASP A 1 92 ? 27.963 -12.002 25.309 1.00 50.50 92 ASP A N 1
ATOM 686 C CA . ASP A 1 92 ? 27.425 -12.105 23.968 1.00 50.50 92 ASP A CA 1
ATOM 687 C C . ASP A 1 92 ? 28.502 -11.592 23.015 1.00 50.50 92 ASP A C 1
ATOM 689 O O . ASP A 1 92 ? 28.733 -10.389 22.865 1.00 50.50 92 ASP A O 1
ATOM 693 N N . VAL A 1 93 ? 29.213 -12.524 22.381 1.00 64.12 93 VAL A N 1
ATOM 694 C CA . VAL A 1 93 ? 29.975 -12.226 21.174 1.00 64.12 93 VAL A CA 1
ATOM 695 C C . VAL A 1 93 ? 28.944 -11.760 20.162 1.00 64.12 93 VAL A C 1
ATOM 697 O O . VAL A 1 93 ? 28.283 -12.578 19.527 1.00 64.12 93 VAL A O 1
ATOM 700 N N . VAL A 1 94 ? 28.783 -10.441 20.044 1.00 64.50 94 VAL A N 1
ATOM 701 C CA . VAL A 1 94 ? 27.954 -9.826 19.013 1.00 64.50 94 VAL A CA 1
ATOM 702 C C . VAL A 1 94 ? 28.463 -10.371 17.678 1.00 64.50 94 VAL A C 1
ATOM 704 O O . VAL A 1 94 ? 29.608 -10.087 17.303 1.00 64.50 94 VAL A O 1
ATOM 707 N N . PRO A 1 95 ? 27.678 -11.194 16.961 1.00 65.75 95 PRO A N 1
ATOM 708 C CA . PRO A 1 95 ? 28.130 -11.746 15.698 1.00 65.75 95 PRO A CA 1
ATOM 709 C C . PRO A 1 95 ? 28.372 -10.570 14.761 1.00 65.75 95 PRO A C 1
ATOM 711 O O . PRO A 1 95 ? 27.448 -9.806 14.519 1.00 65.75 95 PRO A O 1
ATOM 714 N N . ASN A 1 96 ? 29.596 -10.394 14.254 1.00 81.44 96 ASN A N 1
ATOM 715 C CA . ASN A 1 96 ? 29.893 -9.356 13.268 1.00 81.44 96 ASN A CA 1
ATOM 716 C C . ASN A 1 96 ? 29.279 -9.777 11.919 1.00 81.44 96 ASN A C 1
ATOM 718 O O . ASN A 1 96 ? 29.894 -10.573 11.195 1.00 81.44 96 ASN A O 1
ATOM 722 N N . PRO A 1 97 ? 28.101 -9.243 11.541 1.00 77.75 97 PRO A N 1
ATOM 723 C CA . PRO A 1 97 ? 27.375 -9.735 10.374 1.00 77.75 97 PRO A CA 1
ATOM 724 C C . PRO A 1 97 ? 28.125 -9.405 9.077 1.00 77.75 97 PRO A C 1
ATOM 726 O O . PRO A 1 97 ? 28.045 -10.142 8.089 1.00 77.75 97 PRO A O 1
ATOM 729 N N . VAL A 1 98 ? 28.918 -8.329 9.089 1.00 83.62 98 VAL A N 1
ATOM 730 C CA . VAL A 1 98 ? 29.738 -7.884 7.959 1.00 83.62 98 VAL A CA 1
ATOM 731 C C . VAL A 1 98 ? 30.882 -8.867 7.716 1.00 83.62 98 VAL A C 1
ATOM 733 O O . VAL A 1 98 ? 31.103 -9.288 6.580 1.00 83.62 98 VAL A O 1
ATOM 736 N N . GLY A 1 99 ? 31.566 -9.299 8.779 1.00 83.69 99 GLY A N 1
ATOM 737 C CA . GLY A 1 99 ? 32.646 -10.284 8.694 1.00 83.69 99 GLY A CA 1
ATOM 738 C C . GLY A 1 99 ? 32.162 -11.631 8.153 1.00 83.69 99 GLY A C 1
ATOM 739 O O . GLY A 1 99 ? 32.776 -12.203 7.249 1.00 83.69 99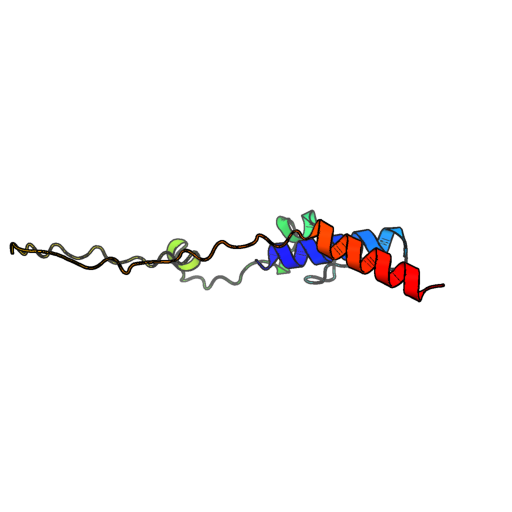 GLY A O 1
ATOM 740 N N . THR A 1 100 ? 31.013 -12.107 8.639 1.00 82.56 100 THR A N 1
ATOM 741 C CA . THR A 1 100 ? 30.414 -13.366 8.174 1.00 82.56 100 THR A CA 1
ATOM 742 C C . THR A 1 100 ? 30.001 -13.292 6.703 1.00 82.56 100 THR A C 1
ATOM 744 O O . THR A 1 100 ? 30.248 -14.230 5.941 1.00 82.56 100 THR A O 1
ATOM 747 N N . THR A 1 101 ? 29.423 -12.165 6.279 1.00 86.44 101 THR A N 1
ATOM 748 C CA . THR A 1 101 ? 29.003 -11.944 4.887 1.00 86.44 101 THR A CA 1
ATOM 749 C C . THR A 1 101 ? 30.203 -11.879 3.946 1.00 86.44 101 THR A C 1
ATOM 751 O O . THR A 1 101 ? 30.217 -12.547 2.909 1.00 86.44 101 THR A O 1
ATOM 754 N N . ARG A 1 102 ? 31.257 -11.147 4.330 1.00 92.94 102 ARG A N 1
ATOM 755 C CA . ARG A 1 102 ? 32.499 -11.054 3.555 1.00 92.94 102 ARG A CA 1
ATOM 756 C C . ARG A 1 102 ? 33.138 -12.427 3.338 1.00 92.94 102 ARG A C 1
ATOM 758 O O . ARG A 1 102 ? 33.469 -12.764 2.203 1.00 92.94 102 ARG A O 1
ATOM 765 N N . ARG A 1 103 ? 33.248 -13.243 4.394 1.00 86.25 103 ARG A N 1
ATOM 766 C CA . ARG A 1 103 ? 33.835 -14.590 4.301 1.00 86.25 103 ARG A CA 1
ATOM 767 C C . ARG A 1 103 ? 33.073 -15.479 3.315 1.00 86.25 103 ARG A C 1
ATOM 769 O O . ARG A 1 103 ? 33.688 -16.149 2.489 1.00 86.25 103 ARG A O 1
ATOM 776 N N . ARG A 1 104 ? 31.736 -15.440 3.353 1.00 84.44 104 ARG A N 1
ATOM 777 C CA . ARG A 1 104 ? 30.883 -16.199 2.421 1.00 84.44 104 ARG A CA 1
ATOM 778 C C . ARG A 1 104 ? 31.107 -15.788 0.964 1.00 84.44 104 ARG A C 1
ATOM 780 O O . ARG A 1 104 ? 31.206 -16.658 0.102 1.00 84.44 104 ARG A O 1
ATOM 787 N N . LEU A 1 105 ? 31.238 -14.489 0.690 1.00 89.50 105 LEU A N 1
ATOM 788 C CA . LEU A 1 105 ? 31.510 -13.984 -0.660 1.00 89.50 105 LEU A CA 1
ATOM 789 C C . LEU A 1 105 ? 32.892 -14.411 -1.173 1.00 89.50 105 LEU A C 1
ATOM 791 O O . LEU A 1 105 ? 33.024 -14.810 -2.328 1.00 89.50 105 LEU A O 1
ATOM 795 N N . GLU A 1 106 ? 33.920 -14.357 -0.327 1.00 94.88 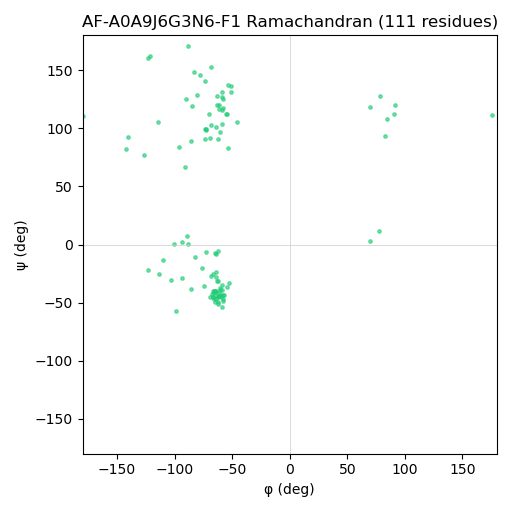106 GLU A N 1
ATOM 796 C CA . GLU A 1 106 ? 35.277 -14.787 -0.688 1.00 94.88 106 GLU A CA 1
ATOM 797 C C . GLU A 1 106 ? 35.350 -16.298 -0.959 1.00 94.88 106 GLU A C 1
ATOM 799 O O . GLU A 1 106 ? 35.993 -16.736 -1.913 1.00 94.88 106 GLU A O 1
ATOM 804 N N . GLU A 1 107 ? 34.659 -17.111 -0.158 1.00 91.94 107 GLU A N 1
ATOM 805 C CA . GLU A 1 107 ? 34.528 -18.547 -0.406 1.00 91.94 107 GLU A CA 1
ATOM 806 C C . GLU A 1 107 ? 33.785 -18.854 -1.709 1.00 91.94 107 GLU A C 1
ATOM 808 O O . GLU A 1 107 ? 34.235 -19.699 -2.481 1.00 91.94 107 GLU A O 1
ATOM 813 N N . TRP A 1 108 ? 32.681 -18.158 -1.982 1.00 87.38 108 TRP A N 1
ATOM 814 C CA . TRP A 1 108 ? 31.946 -18.312 -3.235 1.00 87.38 108 TRP A CA 1
ATOM 815 C C . TRP A 1 108 ? 32.823 -17.970 -4.449 1.00 87.38 108 TRP A C 1
ATOM 817 O O . TRP A 1 108 ? 32.909 -18.755 -5.389 1.00 87.38 108 TRP A O 1
ATOM 827 N N . ARG A 1 109 ? 33.581 -16.865 -4.390 1.00 90.56 109 ARG A N 1
ATOM 828 C CA . ARG A 1 109 ? 34.516 -16.464 -5.460 1.00 90.56 109 ARG A CA 1
ATOM 829 C C . ARG A 1 109 ? 35.662 -17.450 -5.685 1.00 90.56 109 ARG A C 1
ATOM 831 O O . ARG A 1 109 ? 36.199 -17.493 -6.788 1.00 90.56 109 ARG A O 1
ATOM 838 N N . ARG A 1 110 ? 36.075 -18.199 -4.658 1.00 90.12 110 ARG A N 1
ATOM 839 C CA . ARG A 1 110 ? 37.070 -19.275 -4.801 1.00 90.12 110 ARG A CA 1
ATOM 840 C C . ARG A 1 110 ? 36.495 -20.513 -5.479 1.00 90.12 110 ARG A C 1
ATOM 842 O O . ARG A 1 110 ? 37.218 -21.146 -6.225 1.00 90.12 110 ARG A O 1
ATOM 849 N N . ARG A 1 111 ? 35.224 -20.839 -5.223 1.00 85.00 111 ARG A N 1
ATOM 850 C CA . ARG A 1 111 ? 34.527 -21.979 -5.847 1.00 85.00 111 ARG A CA 1
ATOM 851 C C . ARG A 1 111 ? 34.106 -21.716 -7.295 1.00 85.00 111 ARG A C 1
ATOM 853 O O . ARG A 1 111 ? 33.828 -22.660 -8.017 1.00 85.00 111 ARG A O 1
ATOM 860 N N . ALA A 1 112 ? 34.010 -20.448 -7.687 1.00 76.94 112 ALA A N 1
ATOM 861 C CA . ALA A 1 112 ? 33.609 -20.022 -9.027 1.00 76.94 112 ALA A CA 1
ATOM 862 C C . ALA A 1 112 ? 34.784 -19.883 -10.024 1.00 76.94 112 ALA A C 1
ATOM 864 O O . ALA A 1 112 ? 34.583 -19.357 -11.117 1.00 76.94 112 ALA A O 1
ATOM 865 N N . ARG A 1 113 ? 35.998 -20.300 -9.645 1.00 60.28 113 ARG A N 1
ATOM 866 C CA . ARG A 1 113 ? 37.167 -20.445 -10.527 1.00 60.28 113 ARG A CA 1
ATOM 867 C C . ARG A 1 113 ? 37.545 -21.912 -10.610 1.00 60.28 113 ARG A C 1
ATOM 869 O O . ARG A 1 113 ? 38.041 -22.296 -11.686 1.00 60.28 113 ARG A O 1
#

Secondary structure (DSSP, 8-state):
-HHHHHHHHHHHHHHHHTT-TT---B-TTTSSSB--HHIIIII-GGG-----TT--HHHHTT---PPP---------------PPP----------HHHHHHHHHHHHHHHT-

Organism: Haemaphysalis longicornis (NCBI:txid44386)

pLDDT: mean 71.79, std 16.91, range [34.75, 94.88]

Solvent-accessible surface area (backbone atoms only — not comparable to full-atom values): 7665 Å² total; per-residue (Å²): 109,76,64,58,56,50,56,49,52,49,52,52,50,58,54,46,33,78,82,37,84,80,60,78,56,53,20,91,79,74,64,79,50,65,56,40,73,61,36,66,74,76,63,43,72,80,67,62,78,89,69,64,94,84,62,51,73,48,55,73,72,65,46,72,80,70,72,74,81,72,87,70,89,71,92,81,87,88,87,85,85,88,82,83,85,82,84,86,88,69,85,76,76,74,77,58,64,65,61,56,51,51,52,53,52,55,52,50,61,61,74,74,108

Radius of gyration: 27.35 Å; Cα contacts (8 Å, |Δi|>4): 43; chains: 1; bounding box: 57×29×76 Å

Mean predicted aligned error: 19.32 Å

Sequence (113 aa):
MLFEARAGVLRARMWRRKWDDAEEVMCAVCGEEEETAEHIVLRCEQLTPHHPSNTTMAEALGFVAHPPPGDTLGTGDTTDASAAPPGLVTGDVVPNPVGTTRRRLEEWRRRAR

Foldseek 3Di:
DVLVVLVVVLVVLVVVCVVPVPDQQADPQPSPDHDDNCCQPPNPPSNDDPDDPPDDPCVVVVNDPPPPPPDPPDDDDDDDDDDDDDDDPDPPPPPPVVVVVVVVVVVVVVVVD